Protein AF-A4WVD4-F1 (afdb_monomer_lite)

Sequence (61 aa):
MAKDNKGTGPMADHTHPAHGHVPGTMDIREQQKTFAAFIRMVSWGAVIIVAVLIFLALANV

Secondary structure (DSSP, 8-state):
--------S-----------PPTT-S--HHHHHHHHHHHHHHHHHHHHHHHHHHHHHHHT-

pLDDT: mean 84.6, std 16.81, range [47.0, 98.75]

Structure (mmCIF, N/CA/C/O backbone):
data_AF-A4WVD4-F1
#
_entry.id   AF-A4WVD4-F1
#
loop_
_atom_site.group_PDB
_atom_site.id
_atom_site.type_symbol
_atom_site.label_atom_id
_atom_site.label_alt_id
_atom_site.label_comp_id
_atom_site.label_asym_id
_atom_site.label_entity_id
_atom_site.label_seq_id
_atom_site.pdbx_PDB_ins_code
_atom_site.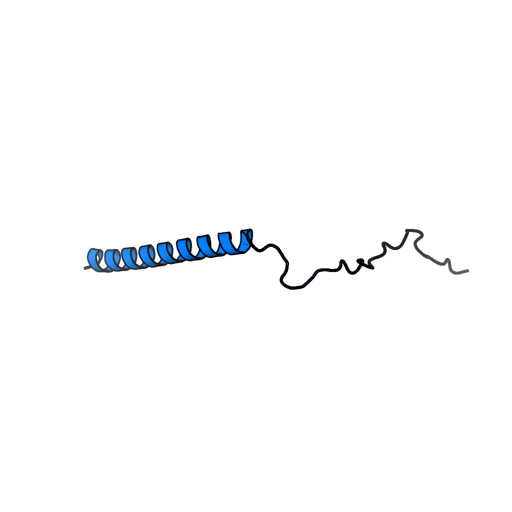Cartn_x
_atom_site.Cartn_y
_atom_site.Cartn_z
_atom_site.occupancy
_atom_site.B_iso_or_equiv
_atom_site.auth_seq_id
_atom_site.auth_comp_id
_atom_site.auth_asym_id
_atom_site.auth_atom_id
_atom_site.pdbx_PDB_model_num
ATOM 1 N N . MET A 1 1 ? 67.049 14.770 -13.003 1.00 47.00 1 MET A N 1
ATOM 2 C CA . MET A 1 1 ? 66.581 13.424 -13.395 1.00 47.00 1 MET A CA 1
ATOM 3 C C . MET A 1 1 ? 65.362 13.096 -12.537 1.00 47.00 1 MET A C 1
ATOM 5 O O . MET A 1 1 ? 65.510 12.577 -11.438 1.00 47.00 1 MET A O 1
ATOM 9 N N . ALA A 1 2 ? 64.182 13.556 -12.962 1.00 50.53 2 ALA A N 1
ATOM 10 C CA . ALA A 1 2 ? 62.920 13.286 -12.272 1.00 50.53 2 ALA A CA 1
ATOM 11 C C . ALA A 1 2 ? 62.457 11.879 -12.669 1.00 50.53 2 ALA A C 1
ATOM 13 O O . ALA A 1 2 ? 62.543 11.525 -13.840 1.00 50.53 2 ALA A O 1
ATOM 14 N N . LYS A 1 3 ? 62.074 11.052 -11.693 1.00 55.78 3 LYS A N 1
ATOM 15 C CA . LYS A 1 3 ? 61.573 9.699 -11.945 1.00 55.78 3 LYS A CA 1
ATOM 16 C C . LYS A 1 3 ? 60.078 9.779 -12.228 1.00 55.78 3 LYS A C 1
ATOM 18 O O . LYS A 1 3 ? 59.316 10.208 -11.363 1.00 55.78 3 LYS A O 1
ATOM 23 N N . ASP A 1 4 ? 59.686 9.340 -13.413 1.00 60.09 4 ASP A N 1
ATOM 24 C CA . ASP A 1 4 ? 58.296 9.240 -13.839 1.00 60.09 4 ASP A CA 1
ATOM 25 C C . ASP A 1 4 ? 57.613 8.138 -13.022 1.00 60.09 4 ASP A C 1
ATOM 27 O O . ASP A 1 4 ? 57.841 6.945 -13.222 1.00 60.09 4 ASP A O 1
ATOM 31 N N . ASN A 1 5 ? 56.802 8.530 -12.043 1.00 63.56 5 ASN A N 1
ATOM 32 C CA . ASN A 1 5 ? 56.038 7.599 -11.217 1.00 63.56 5 ASN A CA 1
ATOM 33 C C . ASN A 1 5 ? 54.729 7.247 -11.943 1.00 63.56 5 ASN A C 1
ATOM 35 O O . ASN A 1 5 ? 53.654 7.735 -11.601 1.00 63.56 5 ASN A O 1
ATOM 39 N N . LYS A 1 6 ? 54.826 6.454 -13.017 1.00 64.00 6 LYS A N 1
ATOM 40 C CA . LYS A 1 6 ? 53.657 5.925 -13.731 1.00 64.00 6 LYS A CA 1
ATOM 41 C C . LYS A 1 6 ? 53.375 4.519 -13.206 1.00 64.00 6 LYS A C 1
ATOM 43 O O . LYS A 1 6 ? 54.104 3.585 -13.526 1.00 64.00 6 LYS A O 1
ATOM 48 N N . GLY A 1 7 ? 52.352 4.392 -12.358 1.00 61.69 7 GLY A N 1
ATOM 49 C CA . GLY A 1 7 ? 51.924 3.112 -11.789 1.00 61.69 7 GLY A CA 1
ATOM 50 C C . GLY A 1 7 ? 51.695 2.064 -12.881 1.00 61.69 7 GLY A C 1
ATOM 51 O O . GLY A 1 7 ? 50.950 2.297 -13.827 1.00 61.69 7 GLY A O 1
ATOM 52 N N . THR A 1 8 ? 52.369 0.922 -12.758 1.00 62.19 8 THR A N 1
ATOM 53 C CA . THR A 1 8 ? 52.441 -0.163 -13.752 1.00 62.19 8 THR A CA 1
ATOM 54 C C . THR A 1 8 ? 51.340 -1.220 -13.592 1.00 62.19 8 THR A C 1
ATOM 56 O O . THR A 1 8 ? 51.515 -2.369 -13.992 1.00 62.19 8 THR A O 1
ATOM 59 N N . GLY A 1 9 ? 50.194 -0.859 -13.012 1.00 69.31 9 GLY A N 1
ATOM 60 C CA . GLY A 1 9 ? 49.021 -1.735 -12.980 1.00 69.31 9 GLY A CA 1
ATOM 61 C C . GLY A 1 9 ? 48.175 -1.555 -14.245 1.00 69.31 9 GLY A C 1
ATOM 62 O O . GLY A 1 9 ? 48.044 -0.416 -14.701 1.00 69.31 9 GLY A O 1
ATOM 63 N N . PRO A 1 10 ? 47.584 -2.618 -14.826 1.00 69.12 10 PRO A N 1
ATOM 64 C CA . PRO A 1 10 ? 46.583 -2.447 -15.873 1.00 69.12 10 PRO A CA 1
ATOM 65 C C . PRO A 1 10 ? 45.464 -1.560 -15.318 1.00 69.12 10 PRO A C 1
ATOM 67 O O . PRO A 1 10 ? 44.829 -1.903 -14.321 1.00 69.12 10 PRO A O 1
ATOM 70 N N . MET A 1 11 ? 45.267 -0.388 -15.925 1.00 69.56 11 MET A N 1
ATOM 71 C CA . MET A 1 11 ? 44.113 0.463 -15.650 1.00 69.56 11 MET A CA 1
ATOM 72 C C . MET A 1 11 ? 42.874 -0.403 -15.876 1.00 69.56 11 MET A C 1
ATOM 74 O O . MET A 1 11 ? 42.663 -0.866 -16.995 1.00 69.56 11 MET A O 1
ATOM 78 N N . ALA A 1 12 ? 42.111 -0.687 -14.819 1.00 68.31 12 ALA A N 1
ATOM 79 C CA . ALA A 1 12 ? 40.861 -1.420 -14.950 1.00 68.31 12 ALA A CA 1
ATOM 80 C C . ALA A 1 12 ? 39.967 -0.630 -15.906 1.00 68.31 12 ALA A C 1
ATOM 82 O O . ALA A 1 12 ? 39.592 0.503 -15.603 1.00 68.31 12 ALA A O 1
ATOM 83 N N . ASP A 1 13 ? 39.706 -1.202 -17.077 1.00 63.28 13 ASP A N 1
ATOM 84 C CA . ASP A 1 13 ? 38.856 -0.597 -18.085 1.00 63.28 13 ASP A CA 1
ATOM 85 C C . ASP A 1 13 ? 37.429 -0.510 -17.525 1.00 63.28 13 ASP A C 1
ATOM 87 O O . ASP A 1 13 ? 36.772 -1.521 -17.283 1.00 63.28 13 ASP A O 1
ATOM 91 N N . HIS A 1 14 ? 36.982 0.709 -17.233 1.00 63.69 14 HIS A N 1
ATOM 92 C CA . HIS A 1 14 ? 35.633 1.013 -16.746 1.00 63.69 14 HIS A CA 1
ATOM 93 C C . HIS A 1 14 ? 34.658 1.244 -17.908 1.00 63.69 14 HIS A C 1
ATOM 95 O O . HIS A 1 14 ? 33.527 1.685 -17.691 1.00 63.69 14 HIS A O 1
ATOM 101 N N . THR A 1 15 ? 35.067 0.923 -19.139 1.00 63.59 15 THR A N 1
ATOM 102 C CA . THR A 1 15 ? 34.179 0.870 -20.296 1.00 63.59 15 THR A CA 1
ATOM 103 C C . THR A 1 15 ? 33.248 -0.329 -20.133 1.00 63.59 15 THR A C 1
ATOM 105 O O . THR A 1 15 ? 33.486 -1.420 -20.644 1.00 63.59 15 THR A O 1
ATOM 108 N N . HIS A 1 16 ? 32.177 -0.136 -19.359 1.00 61.88 16 HIS A N 1
ATOM 109 C CA . HIS A 1 16 ? 31.067 -1.076 -19.311 1.00 61.88 16 HIS A CA 1
ATOM 110 C C . HIS A 1 16 ? 30.581 -1.264 -20.755 1.00 61.88 16 HIS A C 1
ATOM 112 O O . HIS A 1 16 ? 30.174 -0.273 -21.375 1.00 61.88 16 HIS A O 1
ATOM 118 N N . PRO A 1 17 ? 30.623 -2.481 -21.330 1.00 60.22 17 PRO A N 1
ATOM 119 C CA . PRO A 1 17 ? 29.990 -2.701 -22.617 1.00 60.22 17 PRO A CA 1
ATOM 120 C C . PRO A 1 17 ? 28.530 -2.283 -22.460 1.00 60.22 17 PRO A C 1
ATOM 122 O O . PRO A 1 17 ? 27.889 -2.631 -21.465 1.00 60.22 17 PRO A O 1
ATOM 125 N N . ALA A 1 18 ? 28.022 -1.489 -23.405 1.00 63.09 18 ALA A N 1
ATOM 126 C CA . ALA A 1 18 ? 26.610 -1.157 -23.482 1.00 63.09 18 ALA A CA 1
ATOM 127 C C . ALA A 1 18 ? 25.847 -2.465 -23.718 1.00 63.09 18 ALA A C 1
ATOM 129 O O . ALA A 1 18 ? 25.601 -2.874 -24.851 1.00 63.09 18 ALA A O 1
ATOM 130 N N . HIS A 1 19 ? 25.561 -3.188 -22.638 1.00 66.31 19 HIS A N 1
ATOM 131 C CA . HIS A 1 19 ? 24.723 -4.363 -22.662 1.00 66.31 19 HIS A CA 1
ATOM 132 C C . HIS A 1 19 ? 23.382 -3.890 -23.231 1.00 66.31 19 HIS A C 1
ATOM 134 O O . HIS A 1 19 ? 22.734 -3.012 -22.665 1.00 66.31 19 HIS A O 1
ATOM 140 N N . GLY A 1 20 ? 23.025 -4.381 -24.420 1.00 68.19 20 GLY A N 1
ATOM 141 C CA . GLY A 1 20 ? 21.812 -3.982 -25.125 1.00 68.19 20 GLY A CA 1
ATOM 142 C C . GLY A 1 20 ? 20.584 -4.399 -24.327 1.00 68.19 20 GLY A C 1
ATOM 143 O O . GLY A 1 20 ? 20.093 -5.514 -24.465 1.00 68.19 20 GLY A O 1
ATOM 144 N N . HIS A 1 21 ? 20.113 -3.519 -23.453 1.00 77.88 21 HIS A N 1
ATOM 145 C CA . HIS A 1 21 ? 18.902 -3.713 -22.675 1.00 77.88 21 HIS A CA 1
ATOM 146 C C . HIS A 1 21 ? 17.753 -3.021 -23.401 1.00 77.88 21 HIS A C 1
ATOM 148 O O . HIS A 1 21 ? 17.827 -1.820 -23.659 1.00 77.88 21 HIS A O 1
ATOM 154 N N . VAL A 1 22 ? 16.694 -3.761 -23.736 1.00 88.12 22 VAL A N 1
ATOM 155 C CA . VAL A 1 22 ? 15.481 -3.163 -24.304 1.00 88.12 22 VAL A CA 1
ATOM 156 C C . VAL A 1 22 ? 14.646 -2.602 -23.147 1.00 88.12 22 VAL A C 1
ATOM 158 O O . VAL A 1 22 ? 14.252 -3.355 -22.252 1.00 88.12 22 VAL A O 1
ATOM 161 N N . PRO A 1 23 ? 14.383 -1.285 -23.106 1.00 88.88 23 PRO A N 1
ATOM 162 C CA . PRO A 1 23 ? 13.559 -0.703 -22.056 1.00 88.88 23 PRO A CA 1
ATOM 163 C C . PRO A 1 23 ? 12.170 -1.350 -22.024 1.00 88.88 23 PRO A C 1
ATOM 165 O O . PRO A 1 23 ? 11.558 -1.581 -23.063 1.00 88.88 23 PRO A O 1
ATOM 168 N N . GLY A 1 24 ? 11.666 -1.644 -20.825 1.00 89.81 24 GLY A N 1
ATOM 169 C CA . GLY A 1 24 ? 10.321 -2.198 -20.636 1.00 89.81 24 GLY A CA 1
ATOM 170 C C . GLY A 1 24 ? 10.183 -3.707 -20.862 1.00 89.81 24 GLY A C 1
ATOM 171 O O . GLY A 1 24 ? 9.120 -4.247 -20.580 1.00 89.81 24 GLY A O 1
ATOM 172 N N . THR A 1 25 ? 11.237 -4.410 -21.291 1.00 93.50 25 THR A N 1
ATOM 173 C CA . THR A 1 25 ? 11.220 -5.884 -21.408 1.00 93.50 25 THR A CA 1
ATOM 174 C C . THR A 1 25 ? 11.790 -6.589 -20.178 1.00 93.50 25 THR A C 1
ATOM 176 O O . THR A 1 25 ? 11.999 -7.800 -20.200 1.00 93.50 25 THR A O 1
ATOM 179 N N . MET A 1 26 ? 12.098 -5.838 -19.118 1.00 93.25 26 MET A N 1
ATOM 180 C CA . MET A 1 26 ? 12.572 -6.405 -17.861 1.00 93.25 26 MET A CA 1
ATOM 181 C C . MET A 1 26 ? 11.461 -7.235 -17.214 1.00 93.25 26 MET A C 1
ATOM 183 O O . MET A 1 26 ? 10.308 -6.814 -17.172 1.00 93.25 26 MET A O 1
ATOM 187 N N . ASP A 1 27 ? 11.816 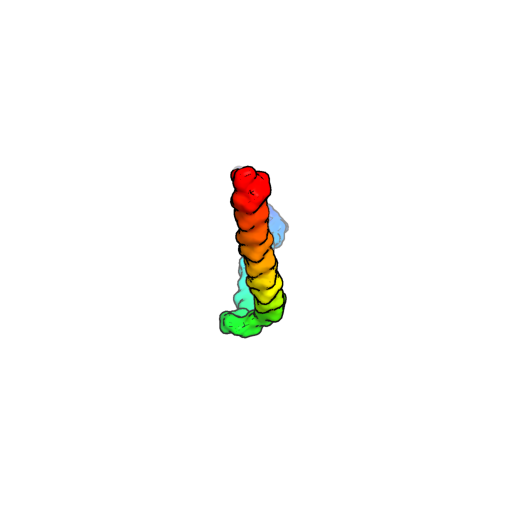-8.401 -16.681 1.00 95.31 27 ASP A N 1
ATOM 188 C CA . ASP A 1 27 ? 10.896 -9.200 -15.879 1.00 95.31 27 ASP A CA 1
ATOM 189 C C . ASP A 1 27 ? 10.533 -8.456 -14.584 1.00 95.31 27 ASP A C 1
ATOM 191 O O .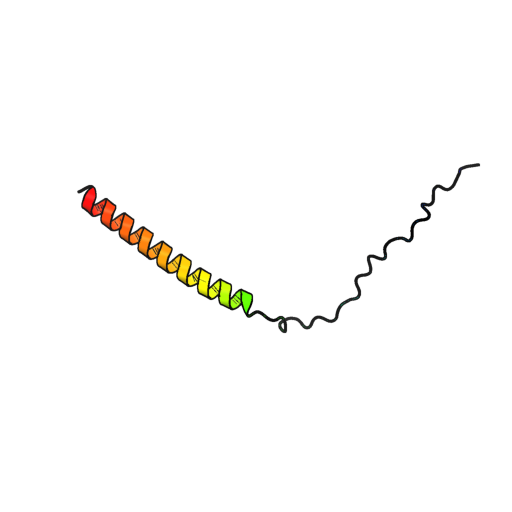 ASP A 1 27 ? 11.411 -8.071 -13.808 1.00 95.31 27 ASP A O 1
ATOM 195 N N . ILE A 1 28 ? 9.230 -8.256 -14.372 1.00 97.12 28 ILE A N 1
ATOM 196 C CA . ILE A 1 28 ? 8.677 -7.508 -13.238 1.00 97.12 28 ILE A CA 1
ATOM 197 C C . ILE A 1 28 ? 7.865 -8.370 -12.256 1.00 97.12 28 ILE A C 1
ATOM 199 O O . ILE A 1 28 ? 7.115 -7.834 -11.434 1.00 97.12 28 ILE A O 1
ATOM 203 N N . ARG A 1 29 ? 7.955 -9.706 -12.338 1.00 98.00 29 ARG A N 1
ATOM 204 C CA . ARG A 1 29 ? 7.139 -10.622 -11.513 1.00 98.00 29 ARG A CA 1
ATOM 205 C C . ARG A 1 29 ? 7.300 -10.381 -10.009 1.00 98.00 29 ARG A C 1
ATOM 207 O O . ARG A 1 29 ? 6.309 -10.371 -9.277 1.00 98.00 29 ARG A O 1
ATOM 214 N N . GLU A 1 30 ? 8.521 -10.127 -9.547 1.00 98.06 30 GLU A N 1
ATOM 215 C CA . GLU A 1 30 ? 8.794 -9.862 -8.127 1.00 98.06 30 GLU A CA 1
ATOM 216 C C . GLU A 1 30 ? 8.212 -8.519 -7.661 1.00 98.06 30 GLU A C 1
ATOM 218 O O . GLU A 1 30 ? 7.649 -8.417 -6.569 1.00 98.06 30 GLU A O 1
ATOM 223 N N . GLN A 1 31 ? 8.266 -7.489 -8.505 1.00 98.00 31 GLN A N 1
ATOM 224 C CA . GLN A 1 31 ? 7.722 -6.160 -8.228 1.00 98.00 31 GLN A CA 1
ATOM 225 C C . GLN A 1 31 ? 6.194 -6.212 -8.144 1.00 98.00 31 GLN A C 1
ATOM 227 O O . GLN A 1 31 ? 5.608 -5.644 -7.223 1.00 98.00 31 GLN A O 1
ATOM 232 N N . GLN A 1 32 ? 5.542 -6.946 -9.053 1.00 98.19 32 GLN A N 1
ATOM 233 C CA . GLN A 1 32 ? 4.093 -7.166 -9.013 1.00 98.19 32 GLN A CA 1
ATOM 234 C C . GLN A 1 32 ? 3.667 -7.898 -7.734 1.00 98.19 32 GLN A C 1
ATOM 236 O O . GLN A 1 32 ? 2.722 -7.478 -7.062 1.00 98.19 32 GLN A O 1
ATOM 241 N N . LYS A 1 33 ? 4.387 -8.961 -7.355 1.00 98.31 33 LYS A N 1
ATOM 242 C CA . LYS A 1 33 ? 4.141 -9.702 -6.110 1.00 98.31 33 LYS A CA 1
ATOM 243 C C . LYS A 1 33 ? 4.321 -8.813 -4.879 1.00 98.31 33 LYS A C 1
ATOM 245 O O . LYS A 1 33 ? 3.476 -8.826 -3.984 1.00 98.31 33 LYS A O 1
ATOM 250 N N . THR A 1 34 ? 5.383 -8.012 -4.858 1.00 98.25 34 THR A N 1
ATOM 251 C CA . THR A 1 34 ? 5.666 -7.061 -3.777 1.00 98.25 34 THR A CA 1
ATOM 252 C C . THR A 1 34 ? 4.566 -6.011 -3.668 1.00 98.25 34 THR A C 1
ATOM 254 O O . THR A 1 34 ? 4.082 -5.757 -2.570 1.00 98.25 34 THR A O 1
ATOM 257 N N . PHE A 1 35 ? 4.099 -5.459 -4.790 1.00 98.31 35 PHE A N 1
ATOM 258 C CA . PHE A 1 35 ? 2.994 -4.503 -4.795 1.00 98.31 35 PHE A CA 1
ATOM 259 C C . PHE A 1 35 ? 1.697 -5.127 -4.264 1.00 98.31 35 PHE A C 1
ATOM 261 O O . PHE A 1 35 ? 1.039 -4.555 -3.398 1.00 98.31 35 PHE A O 1
ATOM 268 N N . ALA A 1 36 ? 1.356 -6.339 -4.705 1.00 98.38 36 ALA A N 1
ATOM 269 C CA . ALA A 1 36 ? 0.177 -7.044 -4.207 1.00 98.38 36 ALA A CA 1
ATOM 270 C C . ALA A 1 36 ? 0.256 -7.327 -2.694 1.00 98.38 36 ALA A C 1
ATOM 272 O O . ALA A 1 36 ? -0.757 -7.253 -1.993 1.00 98.38 36 ALA A O 1
ATOM 273 N N . ALA A 1 37 ? 1.448 -7.644 -2.181 1.00 98.38 37 ALA A N 1
ATOM 274 C CA . ALA A 1 37 ? 1.689 -7.806 -0.750 1.00 98.38 37 ALA A CA 1
ATOM 275 C C . ALA A 1 37 ? 1.594 -6.468 0.003 1.00 98.38 37 ALA A C 1
ATOM 277 O O . ALA A 1 37 ? 0.959 -6.408 1.055 1.00 98.38 37 ALA A O 1
ATOM 278 N N . PHE A 1 38 ? 2.157 -5.395 -0.555 1.00 98.38 38 PHE A N 1
ATOM 279 C CA . PHE A 1 38 ? 2.094 -4.045 0.000 1.00 98.38 38 PHE A CA 1
ATOM 280 C C . PHE A 1 38 ? 0.650 -3.567 0.168 1.00 98.38 38 PHE A C 1
ATOM 282 O O . PHE A 1 38 ? 0.273 -3.143 1.257 1.00 98.38 38 PHE A O 1
ATOM 289 N N . ILE A 1 39 ? -0.188 -3.711 -0.864 1.00 98.62 39 ILE A N 1
ATOM 290 C CA . ILE A 1 39 ? -1.599 -3.312 -0.783 1.00 98.62 39 ILE A CA 1
ATOM 291 C C . ILE A 1 39 ? -2.318 -4.082 0.325 1.00 98.62 39 ILE A C 1
ATOM 293 O O . ILE A 1 39 ? -2.977 -3.470 1.161 1.00 98.62 39 ILE A O 1
ATOM 297 N N . ARG A 1 40 ? -2.133 -5.407 0.401 1.00 98.44 40 ARG A N 1
ATOM 298 C CA . ARG A 1 40 ? -2.714 -6.219 1.482 1.00 98.44 40 ARG A CA 1
ATOM 299 C C . ARG A 1 40 ? -2.261 -5.749 2.864 1.00 98.44 40 ARG A C 1
ATOM 301 O O . ARG A 1 40 ? -3.094 -5.628 3.758 1.00 98.44 40 ARG A O 1
ATOM 308 N N . MET A 1 41 ? -0.969 -5.474 3.031 1.00 98.56 41 MET A N 1
ATOM 309 C CA . MET A 1 41 ? -0.398 -4.989 4.288 1.00 98.56 41 MET A CA 1
ATOM 310 C C . MET A 1 41 ? -1.023 -3.655 4.707 1.00 98.56 41 MET A C 1
ATOM 312 O O . MET A 1 41 ? -1.481 -3.524 5.840 1.00 98.56 41 MET A O 1
ATOM 316 N N . VAL A 1 42 ? -1.093 -2.686 3.792 1.00 98.69 42 VAL A N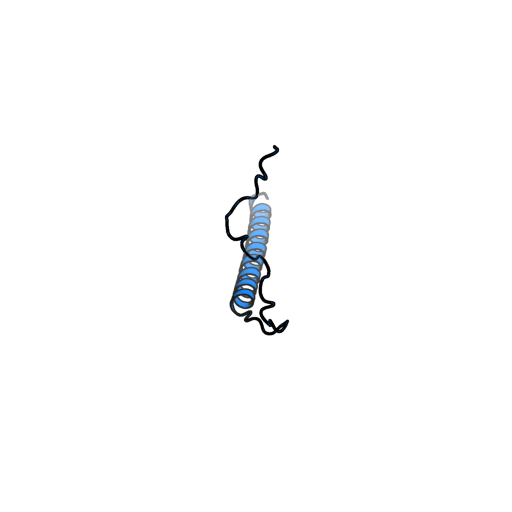 1
ATOM 317 C CA . VAL A 1 42 ? -1.653 -1.358 4.079 1.00 98.69 42 VAL A CA 1
ATOM 318 C C . VAL A 1 42 ? -3.152 -1.435 4.363 1.00 98.69 42 VAL A C 1
ATOM 320 O O . VAL A 1 42 ? -3.619 -0.783 5.293 1.00 98.69 42 VAL A O 1
ATOM 323 N N . SER A 1 43 ? -3.908 -2.264 3.634 1.00 98.62 43 SER A N 1
ATOM 324 C CA . SER A 1 43 ? -5.335 -2.475 3.908 1.00 98.62 43 SER A CA 1
ATOM 325 C C . SER A 1 43 ? -5.572 -3.015 5.319 1.00 98.62 43 SER A C 1
ATOM 327 O O . SER A 1 43 ? -6.397 -2.469 6.049 1.00 98.62 43 SER A O 1
ATOM 329 N N . TRP A 1 44 ? -4.827 -4.044 5.734 1.00 98.69 44 TRP A N 1
ATOM 330 C CA . TRP A 1 44 ? -4.924 -4.573 7.098 1.00 98.69 44 TRP A CA 1
ATOM 331 C C . TRP A 1 44 ? -4.479 -3.552 8.146 1.00 98.69 44 TRP A C 1
ATOM 333 O O . TRP A 1 44 ? -5.153 -3.397 9.162 1.00 98.69 44 TRP A O 1
ATOM 343 N N . GLY A 1 45 ? -3.402 -2.808 7.882 1.00 98.69 45 GLY A N 1
ATOM 344 C CA . GLY A 1 45 ? -2.949 -1.723 8.752 1.00 98.69 45 GLY A CA 1
ATOM 345 C C . GLY A 1 45 ? -4.035 -0.667 8.976 1.00 98.69 45 GLY A C 1
ATOM 346 O O . GLY A 1 45 ? -4.316 -0.313 10.117 1.00 98.69 45 GLY A O 1
ATOM 347 N N . ALA A 1 46 ? -4.710 -0.227 7.911 1.00 98.69 46 ALA A N 1
ATOM 348 C CA . ALA A 1 46 ? -5.807 0.734 8.002 1.00 98.69 46 ALA A CA 1
ATOM 349 C C . ALA A 1 46 ? -6.987 0.196 8.829 1.00 98.69 46 ALA A C 1
ATOM 351 O O . ALA A 1 46 ? -7.497 0.902 9.698 1.00 98.69 46 ALA A O 1
ATOM 352 N N . VAL A 1 47 ? -7.390 -1.061 8.608 1.00 98.75 47 VAL A N 1
ATOM 353 C CA . VAL A 1 47 ? -8.469 -1.706 9.378 1.00 98.75 47 VAL A CA 1
ATOM 354 C C . VAL A 1 47 ? -8.117 -1.790 10.864 1.00 98.75 47 VAL A C 1
ATOM 356 O O . VAL A 1 47 ? -8.952 -1.462 11.703 1.00 98.75 47 VAL A O 1
ATOM 359 N N . ILE A 1 48 ? -6.883 -2.179 11.199 1.00 98.75 48 ILE A N 1
ATOM 360 C CA . ILE A 1 48 ? -6.419 -2.262 12.591 1.00 98.75 48 ILE A CA 1
ATOM 361 C C . ILE A 1 48 ? -6.441 -0.881 13.249 1.00 98.75 48 ILE A C 1
ATOM 363 O O . ILE A 1 48 ? -6.948 -0.755 14.360 1.00 98.75 48 ILE A O 1
ATOM 367 N N . ILE A 1 49 ? -5.949 0.157 12.5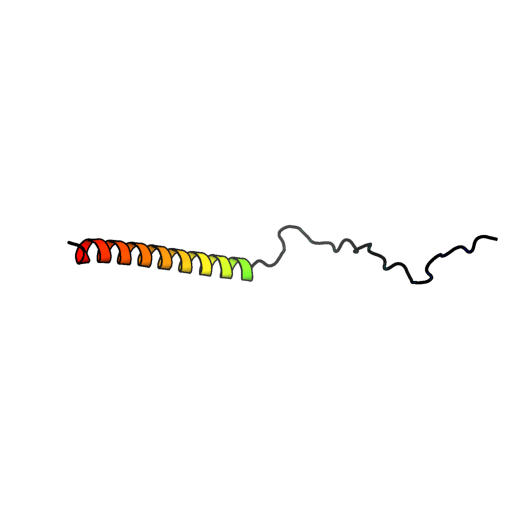65 1.00 98.69 49 ILE A N 1
ATOM 368 C CA . ILE A 1 49 ? -5.972 1.532 13.083 1.00 98.69 49 ILE A CA 1
ATOM 369 C C . ILE A 1 49 ? -7.410 1.957 13.393 1.00 98.69 49 ILE A C 1
ATOM 371 O O . ILE A 1 49 ? -7.684 2.423 14.496 1.00 98.69 49 ILE A O 1
ATOM 375 N N . VAL A 1 50 ? -8.343 1.748 12.460 1.00 98.56 50 VAL A N 1
ATOM 376 C CA . VAL A 1 50 ? -9.759 2.086 12.668 1.00 98.56 50 VAL A CA 1
ATOM 377 C C . VAL A 1 50 ? -10.356 1.297 13.836 1.00 98.56 50 VAL A C 1
ATOM 379 O O . VAL A 1 50 ? -11.021 1.885 14.685 1.00 98.56 50 VAL A O 1
ATOM 382 N N . ALA A 1 51 ? -10.092 -0.009 13.926 1.00 98.38 51 ALA A N 1
ATOM 383 C CA . ALA A 1 51 ? -10.586 -0.846 15.018 1.00 98.38 51 ALA A CA 1
ATOM 384 C C . ALA A 1 51 ? -10.071 -0.376 16.387 1.00 98.38 51 ALA A C 1
ATOM 386 O O . ALA A 1 51 ? -10.846 -0.291 17.339 1.00 98.38 51 ALA A O 1
ATOM 387 N N . VAL A 1 52 ? -8.787 -0.015 16.480 1.00 98.12 52 VAL A N 1
ATOM 388 C CA . VAL A 1 52 ? -8.185 0.534 17.704 1.00 98.12 52 VAL A CA 1
ATOM 389 C C . VAL A 1 52 ? -8.805 1.882 18.068 1.00 98.12 52 VAL A C 1
ATOM 391 O O . VAL A 1 52 ? -9.107 2.104 19.236 1.00 98.12 52 VAL A O 1
ATOM 394 N N . LEU A 1 53 ? -9.038 2.769 17.096 1.00 98.06 53 LEU A N 1
ATOM 395 C CA . LEU A 1 53 ? -9.677 4.064 17.352 1.00 98.06 53 LEU A CA 1
ATOM 396 C C . LEU A 1 53 ? -11.119 3.909 17.851 1.00 98.06 53 LEU A C 1
ATOM 398 O O . LEU A 1 53 ? -11.506 4.584 18.801 1.00 98.06 53 LEU A O 1
ATOM 402 N N . ILE A 1 54 ? -11.896 2.999 17.257 1.00 97.56 54 ILE A N 1
ATOM 403 C CA . ILE A 1 54 ? -13.251 2.678 17.729 1.00 97.56 54 ILE A CA 1
ATOM 404 C C . ILE A 1 54 ? -13.194 2.112 19.148 1.00 97.56 54 ILE A C 1
ATOM 406 O O . ILE A 1 54 ? -13.946 2.552 20.014 1.00 97.56 54 ILE A O 1
ATOM 410 N N . PHE A 1 55 ? -12.289 1.165 19.405 1.00 97.69 55 PHE A N 1
ATOM 411 C CA . PHE A 1 55 ? -12.111 0.593 20.737 1.00 97.69 55 PHE A CA 1
ATOM 412 C C . PHE A 1 55 ? -11.764 1.668 21.770 1.00 97.69 55 PHE A C 1
ATOM 414 O O . PHE A 1 55 ? -12.395 1.717 22.818 1.00 97.69 55 PHE A O 1
ATOM 421 N N . LEU A 1 56 ? -10.813 2.555 21.464 1.00 97.19 56 LEU A N 1
ATOM 422 C CA . LEU A 1 56 ? -10.425 3.651 22.350 1.00 97.19 56 LEU A CA 1
ATOM 423 C C . LEU A 1 56 ? -11.606 4.583 22.643 1.00 97.19 56 LEU A C 1
ATOM 425 O O . LEU A 1 56 ? -11.805 4.961 23.792 1.00 97.19 56 LEU A O 1
ATOM 429 N N . ALA A 1 57 ? -12.410 4.915 21.630 1.00 96.50 57 ALA A N 1
ATOM 430 C CA . ALA A 1 57 ? -13.591 5.757 21.800 1.00 96.50 57 ALA A CA 1
ATOM 431 C C . ALA A 1 5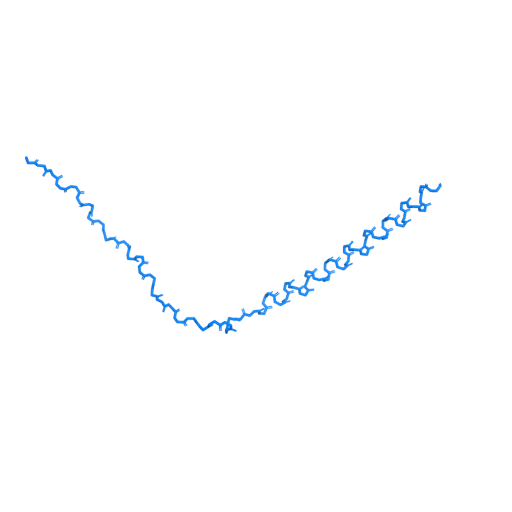7 ? -14.662 5.111 22.696 1.00 96.50 57 ALA A C 1
ATOM 433 O O . ALA A 1 57 ? -15.293 5.806 23.483 1.00 96.50 57 ALA A O 1
ATOM 434 N N . LEU A 1 58 ? -14.861 3.792 22.592 1.00 97.00 58 LEU A N 1
ATOM 435 C CA . LEU A 1 58 ? -15.832 3.056 23.410 1.00 97.00 58 LEU A CA 1
ATOM 436 C C . LEU A 1 58 ? -15.320 2.764 24.827 1.00 97.00 58 LEU A C 1
ATOM 438 O O . LEU A 1 58 ? -16.103 2.753 25.769 1.00 97.00 58 LEU A O 1
ATOM 442 N N . ALA A 1 59 ? -14.024 2.492 24.980 1.00 95.50 59 ALA A N 1
ATOM 443 C CA . ALA A 1 59 ? -13.410 2.154 26.263 1.00 95.50 59 ALA A CA 1
ATOM 444 C C . ALA A 1 59 ? -13.124 3.388 27.130 1.00 95.50 59 ALA A C 1
ATOM 446 O O . ALA A 1 59 ? -13.052 3.266 28.348 1.00 95.50 59 ALA A O 1
ATOM 447 N N . ASN A 1 60 ? -12.946 4.554 26.505 1.00 84.06 60 ASN A N 1
ATOM 448 C CA . ASN A 1 60 ? -12.747 5.839 27.176 1.00 84.06 60 ASN A CA 1
ATOM 449 C C . ASN A 1 60 ? -14.036 6.687 27.184 1.00 84.06 60 ASN A C 1
ATOM 451 O O . ASN A 1 60 ? -13.963 7.920 27.172 1.00 84.06 60 ASN A O 1
ATOM 455 N N . VAL A 1 61 ? -15.196 6.019 27.144 1.00 59.06 61 VAL A N 1
ATOM 456 C CA . VAL A 1 61 ? -16.509 6.621 27.421 1.00 59.06 61 VAL A CA 1
ATOM 457 C C . VAL A 1 61 ? -16.704 6.816 28.920 1.00 59.06 61 VAL A C 1
ATOM 459 O O . VAL A 1 61 ? -16.218 5.962 29.696 1.00 59.06 61 VAL A O 1
#

InterPro domains:
  IPR012422 Cytochrome c oxidase, subunit IV, bacterial aa3 type [PF07835] (14-60)
  IPR036596 Bacterial aa3 type cytochrome c oxidase subunit IV superfamily [G3DSA:1.20.5.160] (11-61)
  IPR036596 Bacterial aa3 type cytochrome c oxidase subunit IV superfamily [SSF81469] (20-60)

Organism: Cereibacter sphaeroides (strain ATCC 17025 / ATH 2.4.3) (NCBI:txid349102)

Foldseek 3Di:
DDDDPDDPDPPPPPPDPPPDDDPPPDDCVVVVVVVVVVVVVVVVVVVVVVVVVVVCVVVVD

Radius of gyration: 29.06 Å; chains: 1; bounding box: 83×24×52 Å